Protein AF-A0A645IPK2-F1 (afdb_monomer)

Secondary structure (DSSP, 8-state):
--HHHHHHHHHHHHHHHHHH-SSPPSSHHHHHHHHHHHHHHH-

Radius of gyration: 12.5 Å; Cα contacts (8 Å, |Δi|>4): 8; chains: 1; bounding box: 32×18×27 Å

Structure (mmCIF, N/CA/C/O backbone):
data_AF-A0A645IPK2-F1
#
_entry.id   AF-A0A645IPK2-F1
#
loop_
_atom_site.group_PDB
_atom_site.id
_atom_site.type_symbol
_atom_site.label_atom_id
_atom_site.label_alt_id
_atom_site.label_comp_id
_atom_site.label_asym_id
_atom_site.label_entity_id
_atom_site.label_seq_id
_atom_site.pdbx_PDB_ins_code
_atom_site.Cartn_x
_atom_site.Cartn_y
_atom_site.Cartn_z
_atom_site.occupancy
_atom_site.B_iso_or_equiv
_atom_site.auth_seq_id
_atom_site.auth_comp_id
_atom_site.auth_asym_id
_atom_site.auth_atom_id
_atom_site.pdbx_PDB_model_num
ATOM 1 N N . MET A 1 1 ? -16.194 6.675 5.947 1.00 78.94 1 MET A N 1
ATOM 2 C CA . MET A 1 1 ? -16.261 5.351 5.292 1.00 78.94 1 MET A CA 1
ATOM 3 C C . MET A 1 1 ? -16.729 4.341 6.341 1.00 78.94 1 MET A C 1
ATOM 5 O O . MET A 1 1 ? -16.325 4.518 7.488 1.00 78.94 1 MET A O 1
ATOM 9 N N . PRO A 1 2 ? -17.614 3.375 6.023 1.00 97.75 2 PRO A N 1
ATOM 10 C CA . PRO A 1 2 ? -18.043 2.356 6.985 1.00 97.75 2 PRO A CA 1
ATOM 11 C C . PRO A 1 2 ? -16.842 1.583 7.559 1.00 97.75 2 PRO A C 1
ATOM 13 O O . PRO A 1 2 ? -15.897 1.353 6.801 1.00 97.75 2 PRO A O 1
ATOM 16 N N . PRO A 1 3 ? -16.856 1.168 8.840 1.00 98.00 3 PRO A N 1
ATOM 17 C CA . PRO A 1 3 ? -15.708 0.507 9.471 1.00 98.00 3 PRO A CA 1
ATOM 18 C C . PRO A 1 3 ? -15.207 -0.727 8.713 1.00 98.00 3 PRO A C 1
ATOM 20 O O . PRO A 1 3 ? -14.006 -0.867 8.498 1.00 98.00 3 PRO A O 1
ATOM 23 N N . ASP A 1 4 ? -16.121 -1.568 8.227 1.00 98.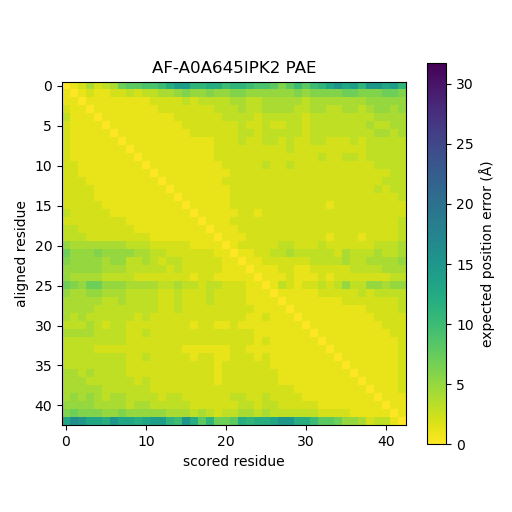19 4 ASP A N 1
ATOM 24 C CA . ASP A 1 4 ? -15.767 -2.789 7.492 1.00 98.19 4 ASP A C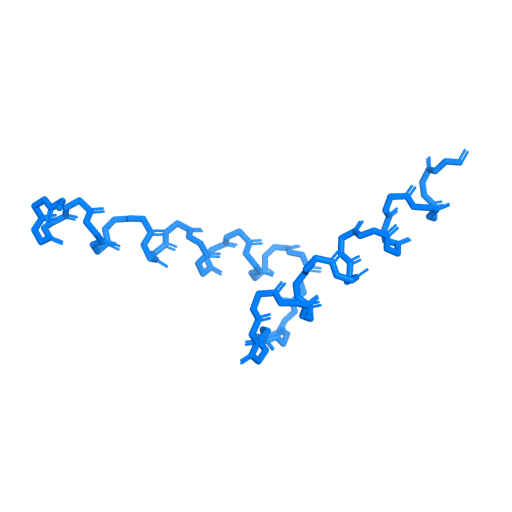A 1
ATOM 25 C C . ASP A 1 4 ? -15.026 -2.485 6.188 1.00 98.19 4 ASP A C 1
ATOM 27 O O . ASP A 1 4 ? -14.065 -3.165 5.835 1.00 98.19 4 ASP A O 1
ATOM 31 N N . LEU A 1 5 ? -15.429 -1.415 5.497 1.00 98.12 5 LEU A N 1
ATOM 32 C CA . LEU A 1 5 ? -14.779 -0.992 4.262 1.00 98.12 5 LEU A CA 1
ATOM 33 C C . LEU A 1 5 ? -13.381 -0.422 4.542 1.00 98.12 5 LEU A C 1
ATOM 35 O O . LEU A 1 5 ? -12.444 -0.724 3.812 1.00 98.12 5 LEU A O 1
ATOM 39 N N . VAL A 1 6 ? -13.216 0.338 5.630 1.00 98.19 6 VAL A N 1
ATOM 40 C CA . VAL A 1 6 ? -11.895 0.836 6.058 1.00 98.19 6 VAL A CA 1
ATOM 41 C C . VAL A 1 6 ? -10.948 -0.325 6.365 1.00 98.19 6 VAL A C 1
ATOM 43 O O . VAL A 1 6 ? -9.801 -0.310 5.928 1.00 98.19 6 VAL A O 1
ATOM 46 N N . ASN A 1 7 ? -11.426 -1.349 7.075 1.00 98.00 7 ASN A N 1
ATOM 47 C CA . ASN A 1 7 ? -10.623 -2.531 7.387 1.00 98.00 7 ASN A CA 1
ATOM 48 C C . ASN A 1 7 ? -10.201 -3.282 6.119 1.00 98.00 7 ASN A C 1
ATOM 50 O O . ASN A 1 7 ? -9.025 -3.606 5.971 1.00 98.00 7 ASN A O 1
ATOM 54 N N . ALA A 1 8 ? -11.127 -3.475 5.175 1.00 98.31 8 ALA A N 1
ATOM 55 C CA . ALA A 1 8 ? -10.826 -4.116 3.899 1.00 98.31 8 ALA A CA 1
ATOM 56 C C . ALA A 1 8 ? -9.753 -3.357 3.094 1.00 98.31 8 ALA A C 1
ATOM 58 O O . ALA A 1 8 ? -8.856 -3.983 2.531 1.00 98.31 8 ALA A O 1
ATOM 59 N N . HIS A 1 9 ? -9.800 -2.020 3.074 1.00 98.25 9 HIS A N 1
ATOM 60 C CA . HIS A 1 9 ? -8.760 -1.207 2.437 1.00 98.25 9 HIS A CA 1
ATOM 61 C C . HIS A 1 9 ? -7.404 -1.348 3.137 1.00 98.25 9 HIS A C 1
ATOM 63 O O . HIS A 1 9 ? -6.405 -1.599 2.471 1.00 98.25 9 HIS A O 1
ATOM 69 N N . ASN A 1 10 ? -7.373 -1.284 4.470 1.00 96.56 10 ASN A N 1
ATOM 70 C CA . ASN A 1 10 ? -6.130 -1.428 5.231 1.00 96.56 10 ASN A CA 1
ATOM 71 C C . ASN A 1 10 ? -5.456 -2.792 5.007 1.00 96.56 10 ASN A C 1
ATOM 73 O O . ASN A 1 10 ? -4.228 -2.883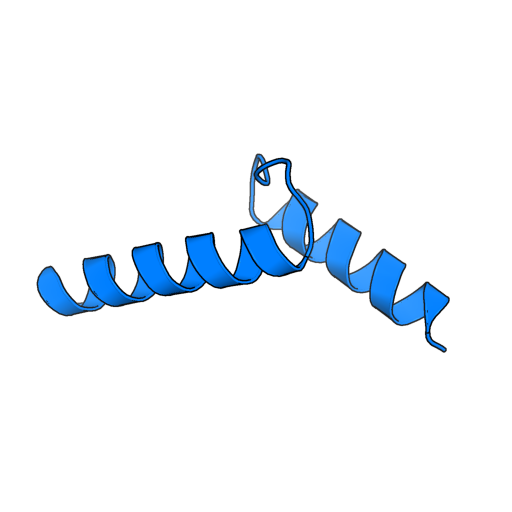 4.982 1.00 96.56 10 ASN A O 1
ATOM 77 N N . ASP A 1 11 ? -6.238 -3.863 4.877 1.00 97.81 11 ASP A N 1
ATOM 78 C CA . ASP A 1 11 ? -5.698 -5.201 4.627 1.00 97.81 11 ASP A CA 1
ATOM 79 C C . ASP A 1 11 ? -5.200 -5.359 3.186 1.00 97.81 11 ASP A C 1
ATOM 81 O O . ASP A 1 11 ? -4.145 -5.963 2.966 1.00 97.81 11 ASP A O 1
ATOM 85 N N . LEU A 1 12 ? -5.897 -4.754 2.218 1.00 98.12 12 LEU A N 1
ATOM 86 C CA . LEU A 1 12 ? -5.425 -4.665 0.838 1.00 98.12 12 LEU A CA 1
ATOM 87 C C . LEU A 1 12 ? -4.090 -3.913 0.754 1.00 98.12 12 LEU A C 1
ATOM 89 O O . LEU A 1 12 ? -3.151 -4.414 0.135 1.00 98.12 12 LEU A O 1
ATOM 93 N N . ASP A 1 13 ? -3.981 -2.758 1.410 1.00 96.44 13 ASP A N 1
ATOM 94 C CA . ASP A 1 13 ? -2.770 -1.936 1.390 1.00 96.44 13 ASP A CA 1
ATOM 95 C C . ASP A 1 13 ? -1.563 -2.701 1.950 1.00 96.44 13 ASP A C 1
ATOM 97 O O . ASP A 1 13 ? -0.507 -2.740 1.320 1.00 96.44 13 ASP A O 1
ATOM 101 N N . LYS A 1 14 ? -1.729 -3.418 3.072 1.00 95.94 14 LYS A N 1
ATOM 102 C CA . LYS A 1 14 ? -0.665 -4.267 3.641 1.00 95.94 14 LYS A CA 1
ATOM 103 C C . LYS A 1 14 ? -0.207 -5.356 2.675 1.00 95.94 14 LYS A C 1
ATOM 105 O O . LYS A 1 14 ? 0.994 -5.627 2.585 1.00 95.94 14 LYS A O 1
ATOM 110 N N . ALA A 1 15 ? -1.145 -6.011 1.990 1.00 97.50 15 ALA A N 1
ATOM 111 C CA . ALA A 1 15 ? -0.828 -7.072 1.04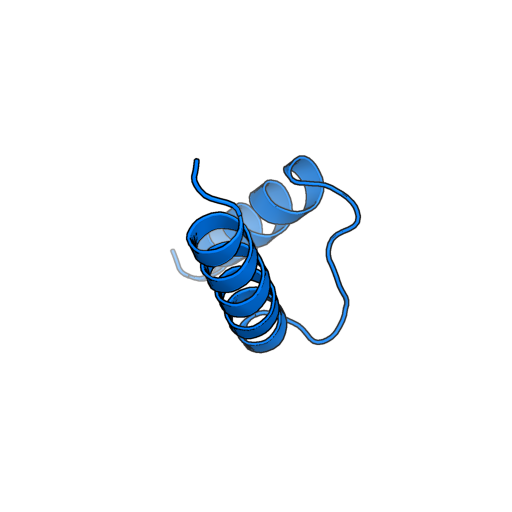2 1.00 97.50 15 ALA A CA 1
ATOM 112 C C . ALA A 1 15 ? -0.059 -6.524 -0.170 1.00 97.50 15 ALA A C 1
ATOM 114 O O . ALA A 1 15 ? 0.949 -7.105 -0.574 1.00 97.50 15 ALA A O 1
ATOM 115 N N . VAL A 1 16 ? -0.495 -5.381 -0.707 1.00 97.19 16 VAL A N 1
ATOM 116 C CA . VAL A 1 16 ? 0.166 -4.703 -1.829 1.00 97.19 16 VAL A CA 1
ATOM 117 C C . VAL A 1 16 ? 1.561 -4.225 -1.433 1.00 97.19 16 VAL A C 1
ATOM 119 O O . VAL A 1 16 ? 2.526 -4.522 -2.135 1.00 97.19 16 VAL A O 1
ATOM 122 N N . ASP A 1 17 ? 1.705 -3.552 -0.293 1.00 97.06 17 ASP A N 1
ATOM 123 C CA . ASP A 1 17 ? 3.004 -3.062 0.175 1.00 97.06 17 ASP A CA 1
ATOM 124 C C . ASP A 1 17 ? 3.999 -4.213 0.387 1.00 97.06 17 ASP A C 1
ATOM 126 O O . ASP A 1 17 ? 5.164 -4.110 -0.007 1.00 97.06 17 ASP A O 1
ATOM 130 N N . SER A 1 18 ? 3.522 -5.346 0.915 1.00 96.56 18 SER A N 1
ATOM 131 C CA . SER A 1 18 ? 4.329 -6.560 1.103 1.00 96.56 18 SER A CA 1
ATOM 132 C C . SER A 1 18 ? 4.798 -7.184 -0.217 1.00 96.56 18 SER A C 1
ATOM 134 O O . SER A 1 18 ? 5.854 -7.816 -0.252 1.00 96.56 18 SER A O 1
ATOM 136 N N . ALA A 1 19 ? 4.046 -7.003 -1.308 1.00 97.25 19 ALA A N 1
ATOM 137 C CA . ALA A 1 19 ? 4.444 -7.457 -2.641 1.00 97.25 19 ALA A CA 1
ATOM 138 C C . ALA A 1 19 ? 5.559 -6.587 -3.248 1.00 97.25 19 ALA A C 1
ATOM 140 O O . ALA A 1 19 ? 6.371 -7.079 -4.030 1.00 97.25 19 ALA A O 1
ATOM 141 N N . TYR A 1 20 ? 5.627 -5.308 -2.868 1.00 96.75 20 TYR A N 1
ATOM 142 C CA . TYR A 1 20 ? 6.687 -4.395 -3.295 1.00 96.75 20 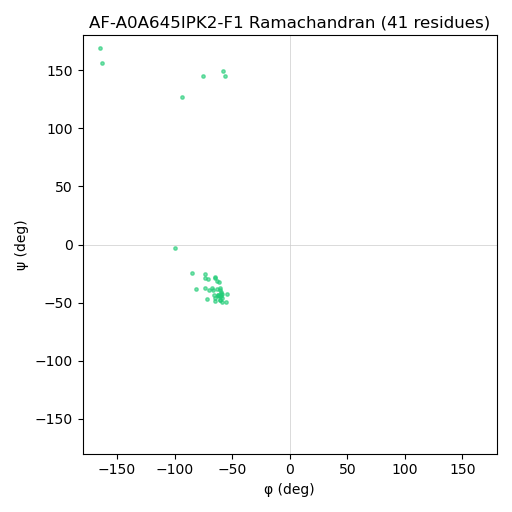TYR A CA 1
ATOM 143 C C . TYR A 1 20 ? 7.973 -4.550 -2.479 1.00 96.75 20 TYR A C 1
ATOM 145 O O . TYR A 1 20 ? 9.071 -4.438 -3.029 1.00 96.75 20 TYR A O 1
ATOM 153 N N . ARG A 1 21 ? 7.860 -4.776 -1.164 1.00 95.94 21 ARG A N 1
ATOM 154 C CA . ARG A 1 21 ? 9.006 -4.954 -0.262 1.00 95.94 21 ARG A CA 1
ATOM 155 C C . ARG A 1 21 ? 8.594 -5.603 1.059 1.00 95.94 21 ARG A C 1
ATOM 157 O O . ARG A 1 21 ? 7.487 -5.427 1.539 1.00 95.94 21 ARG A O 1
ATOM 164 N N . SER A 1 22 ? 9.542 -6.255 1.730 1.00 95.00 22 SER A N 1
ATOM 165 C CA . SER A 1 22 ? 9.303 -6.880 3.042 1.00 95.00 22 SER A CA 1
ATOM 166 C C . SER A 1 22 ? 9.187 -5.893 4.212 1.00 95.00 22 SER A C 1
ATOM 168 O O . SER A 1 22 ? 8.594 -6.216 5.237 1.00 95.00 22 SER A O 1
ATOM 170 N N . LYS A 1 23 ? 9.785 -4.700 4.098 1.00 94.50 23 LYS A N 1
ATOM 171 C CA . LYS A 1 23 ? 9.782 -3.679 5.159 1.00 94.50 23 LYS A CA 1
ATOM 172 C C . LYS A 1 23 ? 8.630 -2.700 4.956 1.00 94.50 23 LYS A C 1
ATOM 174 O O . LYS A 1 23 ? 8.577 -2.066 3.909 1.00 94.50 23 LYS A O 1
ATOM 179 N N . SER A 1 24 ? 7.806 -2.508 5.983 1.00 94.62 24 SER A N 1
ATOM 180 C CA . SER A 1 24 ? 6.729 -1.513 5.992 1.00 94.62 24 SER A CA 1
ATOM 181 C C . SER A 1 24 ? 7.235 -0.084 5.764 1.00 94.62 24 SER A C 1
ATOM 183 O O . SER A 1 24 ? 8.339 0.277 6.189 1.00 94.62 24 SER A O 1
ATOM 185 N N . PHE A 1 25 ? 6.396 0.741 5.142 1.00 96.19 25 PHE A N 1
ATOM 186 C CA . PHE A 1 25 ? 6.616 2.180 5.025 1.00 96.19 25 PHE A CA 1
ATOM 187 C C . PHE A 1 25 ? 6.319 2.884 6.352 1.00 96.19 25 PHE A C 1
ATOM 189 O O . PHE A 1 25 ? 5.431 2.479 7.100 1.00 96.19 25 PHE A O 1
ATOM 196 N N . SER A 1 26 ? 7.083 3.931 6.669 1.00 94.88 26 SER A N 1
ATOM 197 C CA . SER A 1 26 ? 6.904 4.702 7.908 1.00 94.88 26 SER A CA 1
ATOM 198 C C . SER A 1 26 ? 5.838 5.789 7.779 1.00 94.88 26 SER A C 1
ATOM 200 O O . SER A 1 26 ? 5.283 6.226 8.784 1.00 94.88 26 SER A O 1
ATOM 202 N N . ASN A 1 27 ? 5.581 6.247 6.554 1.00 96.31 27 ASN A N 1
ATOM 203 C CA . ASN A 1 27 ? 4.554 7.218 6.187 1.00 96.31 27 ASN A CA 1
ATOM 204 C C . ASN A 1 27 ? 4.324 7.202 4.663 1.00 96.31 27 ASN A C 1
ATOM 206 O O . ASN A 1 27 ? 5.128 6.639 3.914 1.00 96.31 27 ASN A O 1
ATOM 210 N N . GLU A 1 28 ? 3.271 7.875 4.197 1.00 95.81 28 GLU A N 1
ATOM 211 C CA . GLU A 1 28 ? 2.941 7.943 2.765 1.00 95.81 28 GLU A CA 1
ATOM 212 C C . GLU A 1 28 ? 4.024 8.608 1.907 1.00 95.81 28 GLU A C 1
ATOM 214 O O . GLU A 1 28 ? 4.238 8.200 0.769 1.00 95.81 28 GLU A O 1
ATOM 219 N N . ALA A 1 29 ? 4.762 9.587 2.443 1.00 97.94 29 ALA A N 1
ATOM 220 C CA . ALA A 1 29 ? 5.848 10.222 1.696 1.00 97.94 29 ALA A CA 1
ATOM 221 C C . ALA A 1 29 ? 6.953 9.209 1.346 1.00 97.94 29 ALA A C 1
ATOM 223 O O . ALA A 1 29 ? 7.380 9.142 0.197 1.00 97.94 29 ALA A O 1
ATOM 224 N N . SER A 1 30 ? 7.336 8.352 2.301 1.00 97.69 30 SER A N 1
ATOM 225 C CA . SER A 1 30 ? 8.318 7.282 2.075 1.00 97.69 30 SER A CA 1
ATOM 226 C C . SER A 1 30 ? 7.832 6.219 1.084 1.00 97.69 30 SER A C 1
ATOM 228 O O . SER A 1 30 ? 8.637 5.605 0.384 1.00 97.69 30 SER A O 1
ATOM 230 N N . ARG A 1 31 ? 6.511 6.004 1.011 1.00 98.00 31 ARG A N 1
ATOM 231 C CA . ARG A 1 31 ? 5.889 5.091 0.050 1.00 98.00 31 ARG A CA 1
ATOM 232 C C . ARG A 1 31 ? 5.938 5.667 -1.359 1.00 98.00 31 ARG A C 1
ATOM 234 O O . ARG A 1 31 ? 6.365 4.977 -2.279 1.00 98.00 31 ARG A O 1
ATOM 241 N N .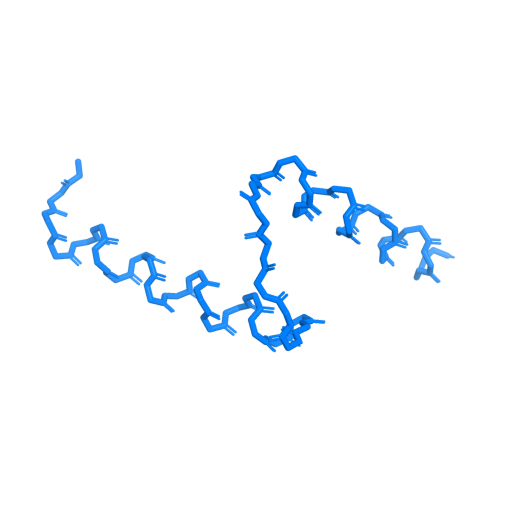 LEU A 1 32 ? 5.573 6.938 -1.517 1.00 97.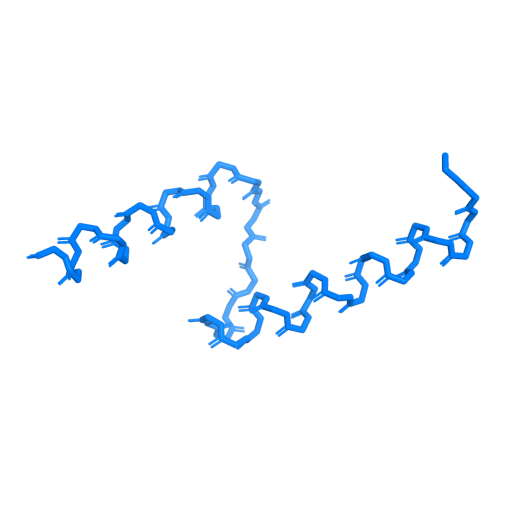81 32 LEU A N 1
ATOM 242 C CA . LEU A 1 32 ? 5.650 7.645 -2.796 1.00 97.81 32 LEU A CA 1
ATOM 243 C C . LEU A 1 32 ? 7.080 7.713 -3.330 1.00 97.81 32 LEU A C 1
ATOM 245 O O . LEU A 1 32 ? 7.297 7.381 -4.491 1.00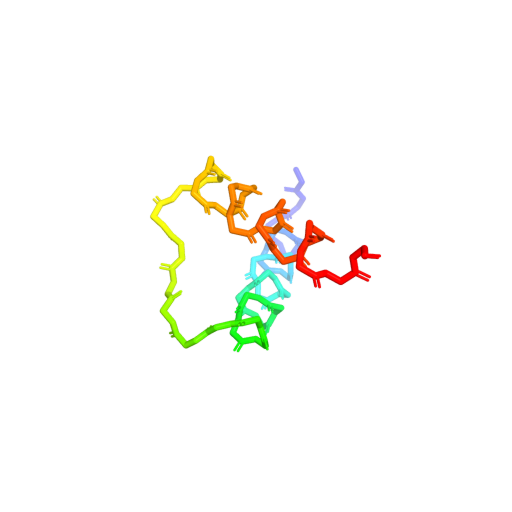 97.81 32 LEU A O 1
ATOM 249 N N . GLU A 1 33 ? 8.045 8.098 -2.494 1.00 98.12 33 GLU A N 1
ATOM 250 C CA . GLU A 1 33 ? 9.460 8.173 -2.877 1.00 98.12 33 GLU A CA 1
ATOM 251 C C . GLU A 1 33 ? 9.956 6.834 -3.438 1.00 98.12 33 GLU A C 1
ATOM 253 O O . GLU A 1 33 ? 10.449 6.778 -4.563 1.00 98.12 33 GLU A O 1
ATOM 258 N N . PHE A 1 34 ? 9.700 5.734 -2.723 1.00 97.75 34 PHE A N 1
ATOM 259 C CA . PHE A 1 34 ? 10.040 4.387 -3.182 1.00 97.75 34 PHE A CA 1
ATOM 260 C C . PHE A 1 34 ? 9.378 4.019 -4.522 1.00 97.75 34 PHE A C 1
ATOM 262 O O . PHE A 1 34 ? 10.017 3.428 -5.394 1.00 97.75 34 PHE A O 1
ATOM 269 N N . LEU A 1 35 ? 8.098 4.354 -4.713 1.00 97.69 35 LEU A N 1
ATOM 270 C CA . LEU A 1 35 ? 7.396 4.066 -5.967 1.00 97.69 35 LEU A CA 1
ATOM 271 C C . LEU A 1 35 ? 7.952 4.890 -7.139 1.00 97.69 35 LEU A C 1
ATOM 273 O O . LEU A 1 35 ? 8.072 4.359 -8.244 1.00 97.69 35 LEU A O 1
ATOM 277 N N . PHE A 1 36 ? 8.339 6.148 -6.910 1.00 98.38 36 PHE A N 1
ATOM 278 C CA . PHE A 1 36 ? 9.002 6.971 -7.924 1.00 98.38 36 PHE A CA 1
ATOM 279 C C . PHE A 1 36 ? 10.392 6.439 -8.281 1.00 98.38 36 PHE A C 1
ATOM 281 O O . PHE A 1 36 ? 10.732 6.409 -9.461 1.00 98.38 36 PHE A O 1
ATOM 288 N N . GLU A 1 37 ? 11.173 5.959 -7.311 1.00 98.06 37 GLU A N 1
ATOM 289 C CA . GLU A 1 37 ? 12.450 5.287 -7.587 1.00 98.06 37 GLU A CA 1
ATOM 290 C C . GLU A 1 37 ? 12.259 4.054 -8.482 1.00 98.06 37 GLU A C 1
ATOM 292 O O . GLU A 1 37 ? 12.982 3.881 -9.465 1.00 98.06 37 GLU A O 1
ATOM 297 N N . LEU A 1 38 ? 11.261 3.211 -8.183 1.00 97.75 38 LEU A N 1
ATOM 298 C CA . LEU A 1 38 ? 10.930 2.056 -9.023 1.00 97.75 38 LEU A CA 1
ATOM 299 C C . LEU A 1 38 ? 10.493 2.470 -10.428 1.00 97.75 38 LEU A C 1
ATOM 301 O O . LEU A 1 38 ? 10.929 1.861 -11.402 1.00 97.75 38 LEU A O 1
ATOM 305 N N . TYR A 1 39 ? 9.656 3.501 -10.540 1.00 98.06 39 TYR A N 1
ATOM 306 C CA . TYR A 1 39 ? 9.231 4.043 -11.826 1.00 98.06 39 TYR A CA 1
ATOM 307 C C . TYR A 1 39 ? 10.429 4.514 -12.659 1.00 98.06 39 TYR A C 1
ATOM 309 O O . TYR A 1 39 ? 10.576 4.097 -13.803 1.00 98.06 39 TYR A O 1
ATOM 317 N N . MET A 1 40 ? 11.330 5.303 -12.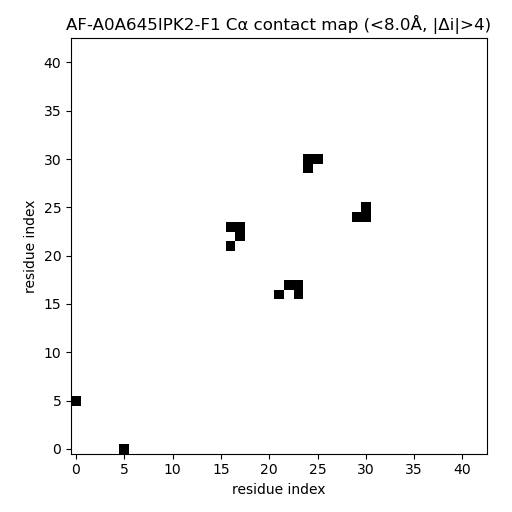068 1.00 98.31 40 MET A N 1
ATOM 318 C CA . MET A 1 40 ? 12.540 5.792 -12.738 1.00 98.31 40 MET A CA 1
ATOM 319 C C . MET A 1 40 ? 13.496 4.666 -13.137 1.00 98.31 40 MET A C 1
ATOM 321 O O . MET A 1 40 ? 14.193 4.790 -14.136 1.00 98.31 40 MET A O 1
ATOM 325 N N . LYS A 1 41 ? 13.536 3.568 -12.375 1.00 97.88 41 LYS A N 1
ATOM 326 C CA . LYS A 1 41 ? 14.341 2.381 -12.693 1.00 97.88 41 LYS A CA 1
ATOM 327 C C . LYS A 1 41 ? 13.797 1.586 -13.887 1.00 97.88 41 LYS A C 1
ATOM 329 O O . LYS A 1 41 ? 14.569 0.880 -14.533 1.00 97.88 41 LYS A O 1
ATOM 334 N N . TYR A 1 42 ? 12.484 1.617 -14.111 1.00 97.00 42 TYR A N 1
ATOM 335 C CA . TYR A 1 42 ? 11.820 0.858 -15.177 1.00 97.00 42 TYR A CA 1
ATOM 336 C C . TYR A 1 42 ? 11.504 1.682 -16.431 1.00 97.00 42 TYR A C 1
ATOM 338 O O . TYR A 1 42 ? 10.996 1.118 -17.400 1.00 97.00 42 TYR A O 1
ATOM 346 N N . LEU A 1 43 ? 11.804 2.981 -16.406 1.00 89.69 43 LEU A N 1
ATOM 347 C CA . LEU A 1 43 ? 11.954 3.821 -17.595 1.00 89.69 43 LEU A CA 1
ATOM 348 C C . LEU A 1 43 ? 13.253 3.482 -18.336 1.00 89.69 43 LEU A C 1
ATOM 350 O O . LEU A 1 43 ? 13.200 3.456 -19.585 1.00 89.69 43 LEU A O 1
#

Solvent-accessible surface area (backbone atoms only — not comparable to full-atom values): 2674 Å² total; per-residue (Å²): 127,60,69,71,59,52,52,53,50,55,54,51,51,52,55,53,50,49,74,76,37,91,72,82,70,91,45,70,67,61,45,51,53,54,51,51,53,52,51,65,72,73,105

InterPro domains:
  IPR046818 MmeI-like, C-terminal domain [PF20467] (1-42)

Organism: NCBI:txid1076179

Mean predicted aligned error: 2.51 Å

Nearest PDB structures (foldseek):
  7ylf-assembly1_A  TM=3.771E-01  e=5.488E+00  Gallus gallus

Foldseek 3Di:
DPPVVVVVVVVVVVVVVCVLHVDDDPDVVSVVVSVVVVVVVVD

Sequence (43 aa):
MPPDLVNAHNDLDKAVDSAYRSKSFSNEASRLEFLFELYMKYL

pLDDT: mean 96.61, std 3.14, range [78.94, 98.38]